Protein AF-A0A973RWX5-F1 (afdb_monomer_lite)

Foldseek 3Di:
DQQVVCVVVPGDDVNSVVVVVCVVVLQVQLVVQCVVVVHDSVVSNVVVVVVVVVVVVVVVVD

Radius of gyration: 14.36 Å; chains: 1; bounding box: 30×26×34 Å

Sequence (62 aa):
VIQVADELHGFDFDRCKAKAAKIFDTTLAIFARAKTDGIPPAAAADRIAEQRMHEAAAGRGL

Structure (mmCIF, N/CA/C/O backbone):
data_AF-A0A973RWX5-F1
#
_entry.id   AF-A0A973RWX5-F1
#
loop_
_atom_site.group_PDB
_atom_site.id
_atom_site.type_symbol
_atom_site.label_atom_id
_atom_site.label_alt_id
_atom_site.label_comp_id
_atom_site.label_asym_id
_atom_site.label_entity_id
_atom_site.label_seq_id
_atom_site.pdbx_PDB_ins_code
_atom_site.Cartn_x
_atom_site.Cartn_y
_atom_site.Cartn_z
_atom_site.occupancy
_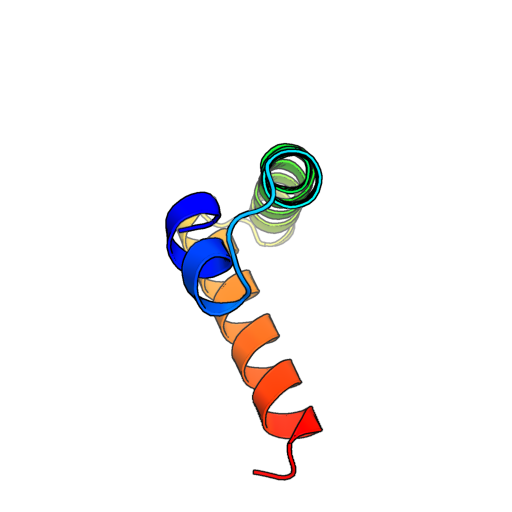atom_site.B_iso_or_equiv
_atom_site.auth_seq_id
_atom_site.auth_comp_id
_atom_site.auth_asym_id
_atom_site.auth_atom_id
_atom_site.pdbx_PDB_model_num
ATOM 1 N N . VAL A 1 1 ? 7.522 1.860 -2.952 1.00 88.94 1 VAL A N 1
ATOM 2 C CA . VAL A 1 1 ? 7.522 2.721 -4.163 1.00 88.94 1 VAL A CA 1
ATOM 3 C C . VAL A 1 1 ? 7.367 1.849 -5.399 1.00 88.94 1 VAL A C 1
ATOM 5 O O . VAL A 1 1 ? 8.012 0.815 -5.445 1.00 88.94 1 VAL A O 1
ATOM 8 N N . ILE A 1 2 ? 6.470 2.191 -6.334 1.00 96.00 2 ILE A N 1
ATOM 9 C CA . ILE A 1 2 ? 6.127 1.307 -7.470 1.00 96.00 2 ILE A CA 1
ATOM 10 C C . ILE A 1 2 ? 7.054 1.533 -8.666 1.00 96.00 2 ILE A C 1
ATOM 12 O O . ILE A 1 2 ? 7.723 0.594 -9.074 1.00 96.00 2 ILE A O 1
ATOM 16 N N . GLN A 1 3 ? 7.113 2.757 -9.202 1.00 96.06 3 GLN A N 1
ATOM 17 C CA . GLN A 1 3 ? 7.863 3.048 -10.430 1.00 96.06 3 GLN A CA 1
ATOM 18 C C . GLN A 1 3 ? 9.368 2.800 -10.261 1.00 96.06 3 GLN A C 1
ATOM 20 O O . GLN A 1 3 ? 9.927 1.995 -10.9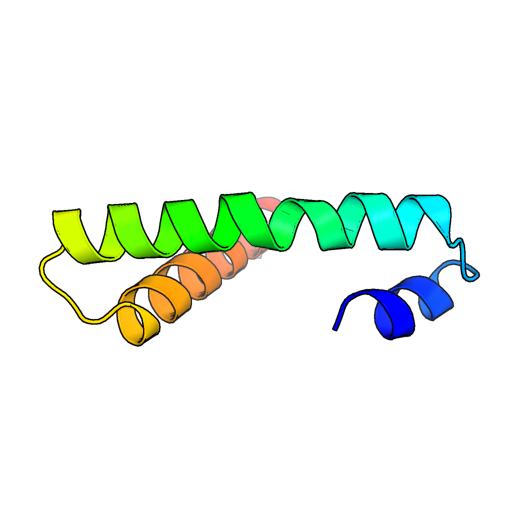93 1.00 96.06 3 GLN A O 1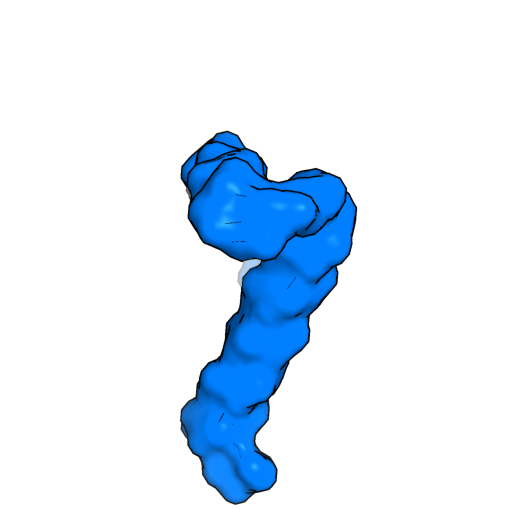
ATOM 25 N N . VAL A 1 4 ? 9.997 3.402 -9.246 1.00 97.19 4 VAL A N 1
ATOM 26 C CA . VAL A 1 4 ? 11.437 3.217 -8.981 1.00 97.19 4 VAL A CA 1
ATOM 27 C C . VAL A 1 4 ? 11.792 1.743 -8.733 1.00 97.19 4 VAL A C 1
ATOM 29 O O . VAL A 1 4 ? 12.823 1.264 -9.182 1.00 97.19 4 VAL A O 1
ATOM 32 N N . ALA A 1 5 ? 10.923 0.971 -8.070 1.00 96.00 5 ALA A N 1
ATOM 33 C CA . ALA A 1 5 ? 11.165 -0.462 -7.863 1.00 96.00 5 ALA A CA 1
ATOM 34 C C . ALA A 1 5 ? 11.067 -1.283 -9.161 1.00 96.00 5 ALA A C 1
ATOM 36 O O . ALA A 1 5 ? 11.609 -2.386 -9.249 1.00 96.00 5 ALA A O 1
ATOM 37 N N . ASP A 1 6 ? 10.356 -0.775 -10.163 1.00 97.06 6 ASP A N 1
ATOM 38 C CA . ASP A 1 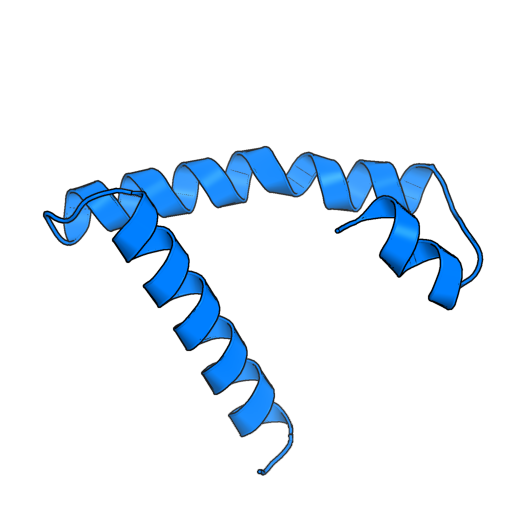6 ? 10.233 -1.422 -11.462 1.00 97.06 6 ASP A CA 1
ATOM 39 C C . ASP A 1 6 ? 11.508 -1.275 -12.305 1.00 97.06 6 ASP A C 1
ATOM 41 O O . ASP A 1 6 ? 11.784 -2.144 -13.127 1.00 97.06 6 ASP A O 1
ATOM 45 N N . GLU A 1 7 ? 12.337 -0.258 -12.038 1.00 96.56 7 GLU A N 1
ATOM 46 C CA . GLU A 1 7 ? 13.641 -0.068 -12.693 1.00 96.56 7 GLU A CA 1
ATOM 47 C C . GLU A 1 7 ? 14.581 -1.265 -12.483 1.00 96.56 7 GLU A C 1
ATOM 49 O O . GLU A 1 7 ? 15.350 -1.602 -13.380 1.00 96.56 7 GLU A O 1
ATOM 54 N N . LEU A 1 8 ? 14.445 -1.987 -11.363 1.00 96.25 8 LEU A N 1
ATOM 55 C CA . LEU A 1 8 ? 15.185 -3.228 -11.086 1.00 96.25 8 LEU A CA 1
ATOM 56 C C . LEU A 1 8 ? 14.913 -4.346 -12.108 1.00 96.25 8 LEU A C 1
ATOM 58 O O . LEU A 1 8 ? 15.690 -5.291 -12.205 1.00 96.25 8 LEU A O 1
ATOM 62 N N . HIS A 1 9 ? 13.810 -4.251 -12.852 1.00 94.50 9 HIS A N 1
ATOM 63 C CA . HIS A 1 9 ? 13.370 -5.240 -13.837 1.00 94.50 9 HIS A CA 1
ATOM 64 C C . HIS A 1 9 ? 13.427 -4.694 -15.275 1.00 94.50 9 HIS A C 1
ATOM 66 O O . HIS A 1 9 ? 12.895 -5.326 -16.185 1.00 94.50 9 HIS A O 1
ATOM 72 N N . GLY A 1 10 ? 14.042 -3.520 -15.477 1.00 96.62 10 GLY A N 1
ATOM 73 C CA . GLY A 1 10 ? 13.954 -2.747 -16.715 1.00 96.62 10 GLY A CA 1
ATOM 74 C C . GLY A 1 10 ? 12.605 -2.038 -16.809 1.00 96.62 10 GLY A C 1
ATOM 75 O O . GLY A 1 10 ? 11.575 -2.687 -16.978 1.00 96.62 10 GLY A O 1
ATOM 76 N N . PHE A 1 11 ? 12.610 -0.711 -16.667 1.00 96.06 11 PHE A N 1
ATOM 77 C CA . PHE A 1 11 ? 11.392 0.095 -16.556 1.00 96.06 11 PHE A CA 1
ATOM 78 C C . PHE A 1 11 ? 10.384 -0.177 -17.682 1.00 96.06 11 PHE A C 1
ATOM 80 O O . PHE A 1 11 ? 10.721 -0.108 -18.863 1.00 96.06 11 PHE A O 1
ATOM 87 N N . ASP A 1 12 ? 9.130 -0.416 -17.292 1.00 98.06 12 ASP A N 1
ATOM 88 C CA . ASP A 1 12 ? 7.995 -0.561 -18.199 1.00 98.06 12 ASP A CA 1
ATOM 89 C C . ASP A 1 12 ? 6.800 0.254 -17.684 1.00 98.06 12 ASP A C 1
ATOM 91 O O . ASP A 1 12 ? 6.330 0.080 -16.551 1.00 98.06 12 ASP A O 1
ATOM 95 N N . PHE A 1 13 ? 6.309 1.171 -18.518 1.00 97.19 13 PHE A N 1
ATOM 96 C CA . PHE A 1 13 ? 5.257 2.103 -18.122 1.00 97.19 13 PHE A CA 1
ATOM 97 C C . PHE A 1 13 ? 3.918 1.401 -17.876 1.00 97.19 13 PHE A C 1
ATOM 99 O O . PHE A 1 13 ? 3.247 1.700 -16.886 1.00 97.19 13 PHE A O 1
ATOM 106 N N . ASP A 1 14 ? 3.535 0.454 -18.731 1.00 98.06 14 ASP A N 1
ATOM 107 C CA . ASP A 1 14 ? 2.244 -0.227 -18.635 1.00 98.06 14 ASP A CA 1
ATOM 108 C C . ASP A 1 14 ? 2.185 -1.132 -17.402 1.00 98.06 14 ASP A C 1
ATOM 110 O O . ASP A 1 14 ? 1.195 -1.125 -16.664 1.00 98.06 14 ASP A O 1
ATOM 114 N N . ARG A 1 15 ? 3.280 -1.827 -17.084 1.00 97.19 15 ARG A N 1
ATOM 115 C CA . ARG A 1 15 ? 3.442 -2.612 -15.857 1.00 97.19 15 ARG A CA 1
ATOM 116 C C . ARG A 1 15 ? 3.417 -1.725 -14.618 1.00 97.19 15 ARG A C 1
ATOM 118 O O . ARG A 1 15 ? 2.744 -2.070 -13.641 1.00 97.19 15 ARG A O 1
ATOM 125 N N . CYS A 1 16 ? 4.102 -0.581 -14.641 1.00 97.81 16 CYS A N 1
ATOM 126 C CA . CYS A 1 16 ? 4.042 0.401 -13.556 1.00 97.81 16 CYS A CA 1
ATOM 127 C C . CYS A 1 16 ? 2.619 0.921 -13.348 1.00 97.81 16 CYS A C 1
ATOM 129 O O . CYS A 1 16 ? 2.132 0.941 -12.216 1.00 97.81 16 CYS A O 1
ATOM 131 N N . LYS A 1 17 ? 1.934 1.295 -14.432 1.00 97.75 17 LYS A N 1
ATOM 132 C CA . LYS A 1 17 ? 0.559 1.799 -14.408 1.00 97.75 17 LYS A CA 1
ATOM 133 C C . LYS A 1 17 ? -0.411 0.742 -13.885 1.00 97.75 17 LYS A C 1
ATOM 135 O O . LYS A 1 17 ? -1.222 1.045 -13.012 1.00 97.75 17 LYS A O 1
ATOM 140 N N . ALA A 1 18 ? -0.279 -0.506 -14.332 1.00 97.81 18 ALA A N 1
ATOM 141 C CA . ALA A 1 18 ? -1.078 -1.627 -13.847 1.00 97.81 18 ALA A CA 1
ATOM 142 C C . ALA A 1 18 ? -0.847 -1.907 -12.351 1.00 97.81 18 ALA A C 1
ATOM 144 O O . ALA A 1 18 ? -1.799 -2.173 -11.617 1.00 97.81 18 ALA A O 1
ATOM 145 N N . LYS A 1 19 ? 0.398 -1.814 -11.860 1.00 97.31 19 LYS A N 1
ATOM 146 C CA . LYS A 1 19 ? 0.699 -1.919 -10.420 1.00 97.31 19 LYS A CA 1
ATOM 147 C C . LYS A 1 19 ? 0.123 -0.737 -9.635 1.00 97.31 19 LYS A C 1
ATOM 149 O O . LYS A 1 19 ? -0.449 -0.951 -8.570 1.00 97.31 19 LYS A O 1
ATOM 154 N N . ALA A 1 20 ? 0.250 0.486 -10.148 1.00 97.88 20 ALA A N 1
ATOM 155 C CA . ALA A 1 20 ? -0.254 1.695 -9.500 1.00 97.88 20 ALA A CA 1
ATOM 156 C C . ALA A 1 20 ? -1.786 1.717 -9.400 1.00 97.88 20 ALA A C 1
ATOM 158 O O . ALA A 1 20 ? -2.316 2.142 -8.377 1.00 97.88 20 ALA A O 1
ATOM 159 N N . ALA A 1 21 ? -2.501 1.187 -10.397 1.00 97.94 21 ALA A N 1
ATOM 160 C CA . ALA A 1 21 ? -3.961 1.074 -10.361 1.00 97.94 21 ALA A CA 1
ATOM 161 C C . ALA A 1 21 ? -4.471 0.299 -9.127 1.00 97.94 21 ALA A C 1
ATOM 163 O O . ALA A 1 21 ? -5.502 0.651 -8.559 1.00 97.94 21 ALA A O 1
ATOM 164 N N . LYS A 1 22 ? -3.701 -0.683 -8.633 1.00 97.62 22 LYS A N 1
ATOM 165 C CA . LYS A 1 22 ? -4.038 -1.484 -7.440 1.00 97.62 22 LYS A CA 1
ATOM 166 C C . LYS A 1 22 ? -4.016 -0.698 -6.125 1.00 97.62 22 LYS A C 1
ATOM 168 O O . LYS A 1 22 ? -4.457 -1.226 -5.101 1.00 97.62 22 LYS A O 1
ATOM 173 N N . ILE A 1 23 ? -3.486 0.531 -6.113 1.00 97.75 23 ILE A N 1
ATOM 174 C CA . ILE A 1 23 ? -3.511 1.393 -4.922 1.00 97.75 23 ILE A CA 1
ATOM 175 C C . ILE A 1 23 ? -4.960 1.637 -4.500 1.00 97.75 23 ILE A C 1
ATOM 177 O O . ILE A 1 23 ? -5.256 1.522 -3.317 1.00 97.75 23 ILE A O 1
ATOM 181 N N . PHE A 1 24 ? -5.862 1.878 -5.456 1.00 98.00 24 PHE A N 1
ATOM 182 C CA . PHE A 1 24 ? -7.274 2.133 -5.175 1.00 98.00 24 PHE A CA 1
ATOM 183 C C . PHE A 1 24 ? -7.921 0.983 -4.388 1.00 98.00 24 PHE A C 1
ATOM 185 O O . PHE A 1 24 ? -8.423 1.191 -3.283 1.00 98.00 24 PHE A O 1
ATOM 192 N N . ASP A 1 25 ? -7.817 -0.245 -4.901 1.00 97.69 25 ASP A N 1
ATOM 193 C CA . ASP A 1 25 ? -8.386 -1.428 -4.245 1.00 97.69 25 ASP A CA 1
ATOM 194 C C . ASP A 1 25 ? -7.715 -1.713 -2.896 1.00 97.69 25 ASP A C 1
ATOM 196 O O . ASP A 1 25 ? -8.374 -2.091 -1.926 1.00 97.69 25 ASP A O 1
ATOM 200 N N . THR A 1 26 ? -6.401 -1.485 -2.800 1.00 97.44 26 THR A N 1
ATOM 201 C CA . THR A 1 26 ? -5.667 -1.639 -1.536 1.00 97.44 26 THR A CA 1
ATOM 202 C C . THR A 1 26 ? -6.172 -0.651 -0.483 1.00 97.44 26 THR A C 1
ATOM 204 O O . THR A 1 26 ? -6.385 -1.035 0.665 1.00 97.44 26 THR A O 1
ATOM 207 N N . THR A 1 27 ? -6.411 0.605 -0.859 1.00 98.12 27 THR A N 1
ATOM 208 C CA . THR A 1 27 ? -6.962 1.623 0.041 1.00 98.12 27 THR A CA 1
ATOM 209 C C . THR A 1 27 ? -8.389 1.279 0.476 1.00 98.12 27 THR A C 1
ATOM 211 O O . THR A 1 27 ? -8.709 1.416 1.657 1.00 98.12 27 THR A O 1
ATOM 214 N N . LEU A 1 28 ? -9.231 0.759 -0.425 1.00 98.25 28 LEU A N 1
ATOM 215 C CA . LEU A 1 28 ? -10.567 0.273 -0.059 1.00 98.25 28 LEU A CA 1
ATOM 216 C C . LEU A 1 28 ? -10.506 -0.875 0.954 1.00 98.25 28 LEU A C 1
ATOM 218 O O . LEU A 1 28 ? -11.244 -0.862 1.940 1.00 98.25 28 LEU A O 1
ATOM 222 N N . ALA A 1 29 ? -9.600 -1.835 0.755 1.00 97.69 29 ALA A N 1
ATOM 223 C CA . ALA A 1 29 ? -9.405 -2.941 1.688 1.00 97.69 29 ALA A CA 1
ATOM 224 C C . ALA A 1 29 ? -8.962 -2.454 3.079 1.00 97.69 29 ALA A C 1
ATOM 226 O O . ALA A 1 29 ? -9.452 -2.961 4.089 1.00 97.69 29 ALA A O 1
ATOM 227 N N . ILE A 1 30 ? -8.095 -1.436 3.142 1.00 98.50 30 ILE A N 1
ATOM 228 C CA . ILE A 1 30 ? -7.681 -0.801 4.402 1.00 98.50 30 ILE A CA 1
ATOM 229 C C . ILE A 1 30 ? -8.887 -0.193 5.121 1.00 98.50 30 ILE A C 1
ATOM 231 O O . ILE A 1 30 ? -9.074 -0.449 6.308 1.00 98.50 30 ILE A O 1
ATOM 235 N N . PHE A 1 31 ? -9.734 0.573 4.425 1.00 98.50 31 PHE A N 1
ATOM 236 C CA . PHE A 1 31 ? -10.919 1.170 5.049 1.00 98.50 31 PHE A CA 1
ATOM 237 C C . PHE A 1 31 ? -11.934 0.126 5.510 1.00 98.50 31 PHE A C 1
ATOM 239 O O . PHE A 1 31 ? -12.480 0.250 6.608 1.00 98.50 31 PHE A O 1
ATOM 246 N N . ALA A 1 32 ? -12.166 -0.913 4.706 1.00 98.25 32 ALA A N 1
ATOM 247 C CA . ALA A 1 32 ? -13.036 -2.017 5.089 1.00 98.25 32 ALA A CA 1
ATOM 248 C C . ALA A 1 32 ? -12.518 -2.699 6.362 1.00 98.25 32 ALA A C 1
ATOM 250 O O . ALA A 1 32 ? -13.271 -2.868 7.320 1.00 98.25 32 ALA A O 1
ATOM 251 N N . ARG A 1 33 ? -11.215 -3.004 6.413 1.00 97.75 33 ARG A N 1
ATOM 252 C CA . ARG A 1 33 ? -10.586 -3.636 7.575 1.00 97.75 33 ARG A CA 1
ATOM 253 C C . ARG A 1 33 ? -10.613 -2.743 8.811 1.00 97.75 33 ARG A C 1
ATOM 255 O O . ARG A 1 33 ? -10.960 -3.216 9.884 1.00 97.75 33 ARG A O 1
ATOM 262 N N . ALA A 1 34 ? -10.308 -1.457 8.658 1.00 98.56 34 ALA A N 1
ATOM 263 C CA . ALA A 1 34 ? -10.370 -0.474 9.737 1.00 98.56 34 ALA A CA 1
ATOM 264 C C . ALA A 1 34 ? -11.767 -0.413 10.369 1.00 98.56 34 ALA A C 1
ATOM 266 O O . ALA A 1 34 ? -11.899 -0.424 11.592 1.00 98.56 34 ALA A O 1
ATOM 267 N N . LYS A 1 35 ? -12.814 -0.421 9.531 1.00 98.44 35 LYS A N 1
ATOM 268 C CA . LYS A 1 35 ? -14.208 -0.448 9.981 1.00 98.44 35 LYS A CA 1
ATOM 269 C C . LYS A 1 35 ? -14.550 -1.742 10.721 1.00 98.44 35 LYS A C 1
ATOM 271 O O . LYS A 1 35 ? -15.180 -1.671 11.770 1.00 98.44 35 LYS A O 1
ATOM 276 N N . THR A 1 36 ? -14.160 -2.898 10.186 1.00 98.19 36 THR A N 1
ATOM 277 C CA . THR A 1 36 ? -14.423 -4.204 10.811 1.00 98.19 36 THR A CA 1
ATOM 278 C C . THR A 1 36 ? -13.715 -4.352 12.156 1.00 98.19 36 THR A C 1
ATOM 280 O O . THR A 1 36 ? -14.322 -4.824 13.112 1.00 98.19 36 THR A O 1
ATOM 283 N N . ASP A 1 37 ? -12.460 -3.917 12.242 1.00 97.38 37 ASP A N 1
ATOM 284 C CA . ASP A 1 37 ? -11.625 -4.076 13.436 1.00 97.38 37 ASP A CA 1
ATOM 285 C C . ASP A 1 37 ? -11.842 -2.953 14.470 1.00 97.38 37 ASP A C 1
ATOM 287 O O . ASP A 1 37 ? -11.342 -3.050 15.590 1.00 97.38 37 ASP A O 1
ATOM 291 N N . GLY A 1 38 ? -12.552 -1.875 14.112 1.00 98.19 38 GLY A N 1
ATOM 292 C CA . GLY A 1 38 ? -12.779 -0.719 14.986 1.00 98.19 38 GLY A CA 1
ATOM 293 C C . GLY A 1 38 ? -11.514 0.101 15.271 1.00 98.19 38 GLY A C 1
ATOM 294 O O . GLY A 1 38 ? -11.387 0.678 16.349 1.00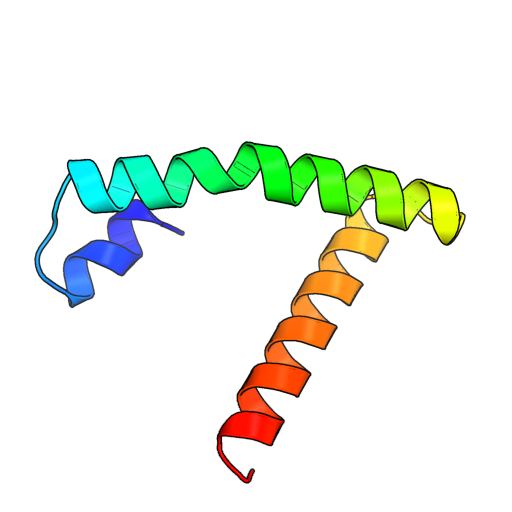 98.19 38 GLY A O 1
ATOM 295 N N . ILE A 1 39 ? -10.568 0.145 14.328 1.00 98.56 39 ILE A N 1
ATOM 296 C CA . ILE A 1 39 ? -9.259 0.805 14.484 1.00 98.56 39 ILE A CA 1
ATOM 297 C C . ILE A 1 39 ? -9.040 1.911 13.440 1.00 98.56 39 ILE A C 1
ATOM 299 O O . ILE A 1 39 ? -9.707 1.925 12.404 1.00 98.56 39 ILE A O 1
ATOM 303 N N . PRO A 1 40 ? -8.071 2.825 13.649 1.00 98.62 40 PRO A N 1
ATOM 304 C CA . PRO A 1 40 ? -7.694 3.802 12.631 1.00 98.62 40 PRO A CA 1
ATOM 305 C C . PRO A 1 40 ? -7.176 3.146 11.332 1.00 98.62 40 PRO A C 1
ATOM 307 O O . PRO A 1 40 ? -6.474 2.133 11.404 1.00 98.62 40 PRO A O 1
ATOM 310 N N . PRO A 1 41 ? -7.413 3.748 10.146 1.00 98.31 41 PRO A N 1
ATOM 311 C CA . PRO A 1 41 ? -6.927 3.222 8.865 1.00 98.31 41 PRO A CA 1
ATOM 312 C C . PRO A 1 41 ? -5.415 2.987 8.796 1.00 98.31 41 PRO A C 1
ATOM 314 O O . PRO A 1 41 ? -4.989 2.018 8.180 1.00 98.31 41 PRO A O 1
ATOM 317 N N . ALA A 1 42 ? -4.608 3.829 9.450 1.00 98.25 42 ALA A N 1
ATOM 318 C CA . ALA A 1 42 ? -3.158 3.639 9.514 1.00 98.25 42 ALA A CA 1
ATOM 319 C C . ALA A 1 42 ? -2.793 2.306 10.193 1.00 98.25 42 ALA A C 1
ATOM 321 O O . ALA A 1 42 ? -2.093 1.491 9.607 1.00 98.25 42 ALA A O 1
ATOM 322 N N . ALA A 1 43 ? -3.383 2.024 11.359 1.00 98.56 43 ALA A N 1
ATOM 323 C CA . ALA A 1 43 ? -3.162 0.767 12.070 1.00 98.56 43 ALA A CA 1
ATOM 324 C C . ALA A 1 43 ? -3.674 -0.455 11.281 1.00 98.56 43 ALA A C 1
ATOM 326 O O . ALA A 1 43 ? -3.071 -1.524 11.326 1.00 98.56 43 ALA A O 1
ATOM 327 N N . ALA A 1 44 ? -4.778 -0.318 10.537 1.00 98.56 44 ALA A N 1
ATOM 328 C CA . ALA A 1 44 ? -5.256 -1.384 9.655 1.00 98.56 44 ALA A CA 1
ATOM 329 C C . ALA A 1 44 ? -4.292 -1.641 8.485 1.00 98.56 44 ALA A C 1
ATOM 331 O O . ALA A 1 44 ? -4.075 -2.795 8.113 1.00 98.56 44 ALA A O 1
ATOM 332 N N . ALA A 1 45 ? -3.701 -0.584 7.921 1.00 98.38 45 ALA A N 1
ATOM 333 C CA . ALA A 1 45 ? -2.696 -0.695 6.871 1.00 98.38 45 ALA A CA 1
ATOM 334 C C . ALA A 1 45 ? -1.429 -1.406 7.368 1.00 98.38 45 ALA A C 1
ATOM 336 O O . ALA A 1 45 ? -0.960 -2.318 6.685 1.00 98.38 45 ALA A O 1
ATOM 337 N N . ASP A 1 46 ? -0.940 -1.052 8.560 1.00 98.25 46 ASP A N 1
ATOM 338 C CA . ASP A 1 46 ? 0.219 -1.699 9.186 1.00 98.25 46 ASP A CA 1
ATOM 339 C C . ASP A 1 46 ? -0.028 -3.202 9.366 1.00 98.25 46 ASP A C 1
ATOM 341 O O . ASP A 1 46 ? 0.748 -4.020 8.879 1.00 98.25 46 ASP A O 1
ATOM 345 N N . ARG A 1 47 ? -1.186 -3.584 9.923 1.00 97.56 47 ARG A N 1
ATOM 346 C CA . ARG A 1 47 ? -1.570 -4.999 10.086 1.00 97.56 47 ARG A CA 1
ATOM 347 C C . ARG A 1 47 ? -1.644 -5.757 8.761 1.00 97.56 47 ARG A C 1
ATOM 349 O O . ARG A 1 47 ? -1.218 -6.906 8.682 1.00 97.56 47 ARG A O 1
ATOM 356 N N . ILE A 1 48 ? -2.196 -5.143 7.711 1.00 96.94 48 ILE A N 1
ATOM 357 C CA . ILE A 1 48 ? -2.246 -5.760 6.375 1.00 96.94 48 ILE A CA 1
ATOM 358 C C . ILE A 1 48 ? -0.827 -5.959 5.826 1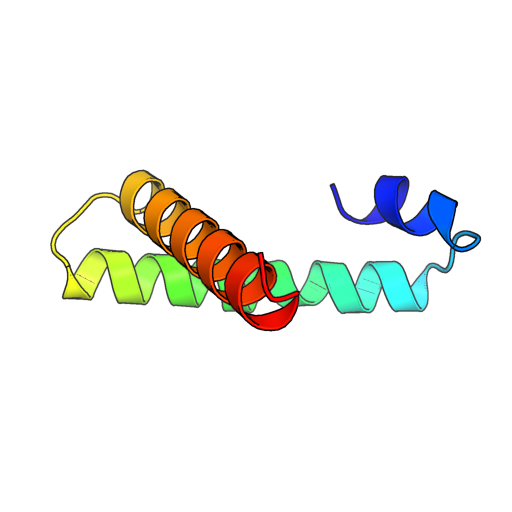.00 96.94 48 ILE A C 1
ATOM 360 O O . ILE A 1 48 ? -0.546 -6.990 5.212 1.00 96.94 48 ILE A O 1
ATOM 364 N N . ALA A 1 49 ? 0.067 -4.988 6.022 1.00 97.19 49 ALA A N 1
ATOM 365 C CA . ALA A 1 49 ? 1.457 -5.098 5.594 1.00 97.19 49 ALA A CA 1
ATOM 366 C C . ALA A 1 49 ? 2.194 -6.211 6.355 1.00 97.19 49 ALA A C 1
ATOM 368 O O . ALA A 1 49 ? 2.817 -7.063 5.721 1.00 97.19 49 ALA A O 1
ATOM 369 N N . GLU A 1 50 ? 2.055 -6.259 7.680 1.00 96.75 50 GLU A N 1
ATOM 370 C CA . GLU A 1 50 ? 2.614 -7.306 8.543 1.00 96.75 50 GLU A CA 1
ATOM 371 C C . GLU A 1 50 ? 2.119 -8.698 8.139 1.00 96.75 50 GLU A C 1
ATOM 373 O O . GLU A 1 50 ? 2.921 -9.616 7.963 1.00 96.75 50 GLU A O 1
ATOM 378 N N . GLN A 1 51 ? 0.811 -8.846 7.900 1.00 96.19 51 GLN A N 1
ATOM 379 C CA . GLN A 1 51 ? 0.226 -10.102 7.437 1.00 96.19 51 GLN A CA 1
ATOM 380 C C . GLN A 1 51 ? 0.845 -10.548 6.102 1.00 96.19 51 GLN A C 1
ATOM 382 O O . GLN A 1 51 ? 1.259 -11.699 5.972 1.00 96.19 51 GLN A O 1
ATOM 387 N N . ARG A 1 52 ? 0.983 -9.639 5.127 1.00 95.62 52 ARG A N 1
ATOM 388 C CA . ARG A 1 52 ? 1.617 -9.947 3.831 1.00 95.62 52 ARG A CA 1
ATOM 389 C C . ARG A 1 52 ? 3.082 -10.354 3.983 1.00 95.62 52 ARG A C 1
ATOM 391 O O . ARG A 1 52 ? 3.546 -11.235 3.264 1.00 95.62 52 ARG A O 1
ATOM 398 N N . MET A 1 53 ? 3.820 -9.714 4.890 1.00 95.88 53 MET A N 1
ATOM 399 C CA . MET A 1 53 ? 5.212 -10.071 5.177 1.00 95.88 53 MET A CA 1
ATOM 400 C C . MET A 1 53 ? 5.311 -11.467 5.793 1.00 95.88 53 MET A C 1
ATOM 402 O O . MET A 1 53 ? 6.161 -12.251 5.375 1.00 95.88 53 MET A O 1
ATOM 406 N N . HIS A 1 54 ? 4.415 -11.795 6.725 1.00 96.38 54 HIS A N 1
ATOM 407 C CA . HIS A 1 54 ? 4.347 -13.116 7.342 1.00 96.38 54 HIS A CA 1
ATOM 408 C C . HIS A 1 54 ? 3.998 -14.207 6.319 1.00 96.38 54 HIS A C 1
ATOM 410 O O . HIS A 1 54 ? 4.671 -15.232 6.252 1.00 96.38 54 HIS A O 1
ATOM 416 N N . GLU A 1 55 ? 2.991 -13.980 5.473 1.00 95.69 55 GLU A N 1
ATOM 417 C CA . GLU A 1 55 ? 2.614 -14.903 4.393 1.00 95.69 55 GLU A CA 1
ATOM 418 C C . GLU A 1 55 ? 3.765 -15.116 3.395 1.00 95.69 55 GLU A C 1
ATOM 420 O O . GLU A 1 55 ? 4.049 -16.246 2.996 1.00 95.69 55 GLU A O 1
ATOM 425 N N . ALA A 1 56 ? 4.477 -14.045 3.028 1.00 94.06 56 ALA A N 1
ATOM 426 C CA . ALA A 1 56 ? 5.634 -14.131 2.143 1.00 94.06 56 ALA A CA 1
ATOM 427 C C . ALA A 1 56 ? 6.820 -14.875 2.780 1.00 94.06 56 ALA A C 1
ATOM 429 O O . ALA A 1 56 ? 7.536 -15.579 2.068 1.00 94.06 56 ALA A O 1
ATOM 430 N N . ALA A 1 57 ? 7.041 -14.725 4.089 1.00 92.38 57 ALA A N 1
ATOM 431 C CA . ALA A 1 57 ? 8.071 -15.459 4.822 1.00 92.38 57 ALA A CA 1
ATOM 432 C C . ALA A 1 57 ? 7.733 -16.955 4.909 1.00 92.38 57 ALA A C 1
ATOM 434 O O . ALA A 1 57 ? 8.554 -17.786 4.522 1.00 92.38 57 ALA A O 1
ATOM 435 N N . ALA A 1 58 ? 6.494 -17.287 5.283 1.00 90.75 58 ALA A N 1
ATOM 436 C CA . ALA A 1 58 ? 6.012 -18.666 5.345 1.00 90.75 58 ALA A CA 1
ATOM 437 C C . ALA A 1 58 ? 6.106 -19.371 3.980 1.00 90.75 58 ALA A C 1
ATOM 439 O O . ALA A 1 58 ? 6.547 -20.515 3.893 1.00 90.75 58 ALA A O 1
ATOM 440 N N . GLY A 1 59 ? 5.775 -18.670 2.889 1.00 87.62 59 GLY A N 1
ATOM 441 C CA . GLY A 1 59 ? 5.929 -19.192 1.527 1.00 87.62 59 GLY A CA 1
ATOM 442 C C . GLY A 1 59 ? 7.383 -19.426 1.091 1.00 87.62 59 GLY A C 1
ATOM 443 O O . GLY A 1 59 ? 7.617 -20.139 0.118 1.00 87.62 59 GLY A O 1
ATOM 444 N N . ARG A 1 60 ? 8.365 -18.850 1.798 1.00 84.19 60 ARG A N 1
ATOM 445 C CA . ARG A 1 60 ? 9.807 -19.044 1.563 1.00 84.19 60 ARG A CA 1
ATOM 446 C C . ARG A 1 60 ? 10.429 -20.118 2.464 1.00 84.19 60 ARG A C 1
ATOM 448 O O . ARG A 1 60 ? 11.621 -20.372 2.322 1.00 84.19 60 ARG A O 1
ATOM 455 N N . GLY A 1 61 ? 9.648 -20.750 3.346 1.00 74.06 61 GLY A N 1
ATOM 456 C CA . GLY A 1 61 ? 10.130 -21.785 4.269 1.00 74.06 61 GLY A CA 1
ATOM 457 C C . GLY A 1 61 ? 11.110 -21.273 5.332 1.00 74.06 61 GLY A C 1
ATOM 458 O O . GLY A 1 61 ? 11.940 -22.050 5.800 1.00 74.06 61 GLY A O 1
ATOM 459 N N . LEU A 1 62 ? 11.044 -19.976 5.652 1.00 60.28 62 LEU A N 1
ATOM 460 C CA . LEU A 1 62 ? 11.802 -19.331 6.730 1.00 60.28 62 LEU A CA 1
ATOM 461 C C . LEU A 1 62 ? 11.037 -19.381 8.054 1.00 60.28 62 LEU A C 1
ATOM 463 O O . LEU A 1 62 ? 9.787 -19.315 8.005 1.00 60.28 62 LEU A O 1
#

Secondary structure (DSSP, 8-state):
--HHHHGGG---HHHHHHHHHHHHHHHHHHHHHHHHHTS-HHHHHHHHHHHHHHHHHHTTT-

pLDDT: mean 95.7, std 5.98, range [60.28, 98.62]